Protein AF-A0A7Y0FQF3-F1 (afdb_monomer_lite)

Structure (mmCIF, N/CA/C/O backbone):
data_AF-A0A7Y0FQF3-F1
#
_entry.id   AF-A0A7Y0FQF3-F1
#
loop_
_atom_site.group_PDB
_atom_site.id
_atom_site.type_symbol
_atom_site.label_atom_id
_atom_site.label_alt_id
_atom_site.label_comp_id
_atom_site.label_asym_id
_atom_site.label_entity_id
_atom_site.label_seq_id
_atom_site.pdbx_PDB_ins_code
_atom_site.Cartn_x
_atom_site.Cartn_y
_atom_site.Cartn_z
_atom_site.occupancy
_atom_site.B_iso_or_equiv
_atom_site.auth_seq_id
_atom_site.auth_comp_id
_atom_site.auth_asym_id
_atom_site.auth_atom_id
_atom_site.pdbx_PDB_model_num
ATOM 1 N N . MET A 1 1 ? 22.501 1.530 -15.617 1.00 76.31 1 MET A N 1
ATOM 2 C CA . MET A 1 1 ? 21.116 1.023 -15.708 1.00 76.31 1 MET A CA 1
ATOM 3 C C . MET A 1 1 ? 20.469 1.553 -16.980 1.00 76.31 1 MET A C 1
ATOM 5 O O . MET A 1 1 ? 20.780 2.688 -17.332 1.00 76.31 1 MET A O 1
ATOM 9 N N . PRO A 1 2 ? 19.630 0.771 -17.683 1.00 86.88 2 PRO A N 1
ATOM 10 C CA . PRO A 1 2 ? 18.912 1.229 -18.879 1.00 86.88 2 PRO A CA 1
ATOM 11 C C . PRO A 1 2 ? 18.012 2.446 -18.596 1.00 86.88 2 PRO A C 1
ATOM 13 O O . PRO A 1 2 ? 17.433 2.537 -17.512 1.00 86.88 2 PRO A O 1
ATOM 16 N N . SER A 1 3 ? 17.862 3.361 -19.561 1.00 90.25 3 SER A N 1
ATOM 17 C CA . SER A 1 3 ? 17.031 4.572 -19.408 1.00 90.25 3 SER A CA 1
ATOM 18 C C . SER A 1 3 ? 15.567 4.243 -19.112 1.00 90.25 3 SER A C 1
ATOM 20 O O . SER A 1 3 ? 14.990 4.803 -18.187 1.00 90.25 3 SER A O 1
ATOM 22 N N . GLU A 1 4 ? 14.996 3.261 -19.811 1.00 90.94 4 GLU A N 1
ATOM 23 C CA . GLU A 1 4 ? 13.609 2.820 -19.605 1.00 90.94 4 GLU A CA 1
ATOM 24 C C . GLU A 1 4 ? 13.354 2.295 -18.182 1.00 90.94 4 GLU A C 1
ATOM 26 O O . GLU A 1 4 ? 12.272 2.477 -17.620 1.00 90.94 4 GLU A O 1
ATOM 31 N N . TRP A 1 5 ? 14.355 1.652 -17.573 1.00 94.00 5 TRP A N 1
ATOM 32 C CA . TRP A 1 5 ? 14.273 1.207 -16.182 1.00 94.00 5 TRP A CA 1
ATOM 33 C C . TRP A 1 5 ? 14.303 2.402 -15.219 1.00 94.00 5 TRP A C 1
ATOM 35 O O . TRP A 1 5 ? 13.483 2.468 -14.307 1.00 94.00 5 TRP A O 1
ATOM 45 N N . MET A 1 6 ? 15.188 3.379 -15.456 1.00 94.50 6 MET A N 1
ATOM 46 C CA . MET A 1 6 ? 15.268 4.604 -14.644 1.00 94.50 6 MET A CA 1
ATOM 47 C C . MET A 1 6 ? 13.961 5.404 -14.696 1.00 94.50 6 MET A C 1
ATOM 49 O O . MET A 1 6 ? 13.485 5.877 -13.666 1.00 94.50 6 MET A O 1
ATOM 53 N N . GLU A 1 7 ? 13.359 5.529 -15.880 1.00 95.19 7 GLU A N 1
ATOM 54 C CA . GLU A 1 7 ? 12.062 6.184 -16.064 1.00 95.19 7 GLU A CA 1
ATOM 55 C C . GLU A 1 7 ? 10.946 5.457 -15.309 1.00 95.19 7 GLU A C 1
ATOM 57 O O . GLU A 1 7 ? 10.123 6.093 -14.644 1.00 95.19 7 GLU A O 1
ATOM 62 N N . ARG A 1 8 ? 10.929 4.117 -15.361 1.00 95.38 8 ARG A N 1
ATOM 63 C CA . ARG A 1 8 ? 9.965 3.306 -14.608 1.00 95.38 8 ARG A CA 1
ATOM 64 C C . ARG A 1 8 ? 10.127 3.492 -13.101 1.00 95.38 8 ARG A C 1
ATOM 66 O O . ARG A 1 8 ? 9.125 3.736 -12.427 1.00 95.38 8 ARG A O 1
ATOM 73 N N . LEU A 1 9 ? 11.358 3.443 -12.596 1.00 96.38 9 LEU A N 1
ATOM 74 C CA . LEU A 1 9 ? 11.651 3.672 -11.185 1.00 96.38 9 LEU A CA 1
ATOM 75 C C . LEU A 1 9 ? 11.190 5.068 -10.748 1.00 96.38 9 LEU A C 1
ATOM 77 O O . LEU A 1 9 ? 10.476 5.198 -9.755 1.00 96.38 9 LEU A O 1
ATOM 81 N N . ALA A 1 10 ? 11.537 6.110 -11.510 1.00 97.56 10 ALA A N 1
ATOM 82 C CA . ALA A 1 10 ? 11.121 7.481 -11.224 1.00 97.56 10 ALA A CA 1
ATOM 83 C C . ALA A 1 10 ? 9.590 7.616 -11.195 1.00 97.56 10 ALA A C 1
ATOM 85 O O . ALA A 1 10 ? 9.031 8.236 -10.290 1.00 97.56 10 ALA A O 1
ATOM 86 N N . LYS A 1 11 ? 8.893 6.972 -12.138 1.00 97.38 11 LYS A N 1
ATOM 87 C CA . LYS A 1 11 ? 7.427 6.936 -12.183 1.00 97.38 11 LYS A CA 1
ATOM 88 C C . LYS A 1 11 ? 6.825 6.220 -10.973 1.00 97.38 11 LYS A C 1
ATOM 90 O O . LYS A 1 11 ? 5.824 6.688 -10.433 1.00 97.38 11 LYS A O 1
ATOM 95 N N . ASN A 1 12 ? 7.401 5.101 -10.539 1.00 97.25 12 ASN A N 1
ATOM 96 C CA . ASN A 1 12 ? 6.905 4.360 -9.378 1.00 97.25 12 ASN A CA 1
ATOM 97 C C . ASN A 1 12 ? 7.196 5.091 -8.062 1.00 97.25 12 ASN A C 1
ATOM 99 O O . ASN A 1 12 ? 6.333 5.101 -7.189 1.00 97.25 12 ASN A O 1
ATOM 103 N N . LEU A 1 13 ? 8.333 5.784 -7.949 1.00 98.06 13 LEU A N 1
ATOM 104 C CA . LEU A 1 13 ? 8.624 6.684 -6.828 1.00 98.06 13 LEU A CA 1
ATOM 105 C C . LEU A 1 13 ? 7.646 7.859 -6.776 1.00 98.06 13 LEU A C 1
ATOM 107 O O . LEU A 1 13 ? 7.111 8.163 -5.714 1.00 98.06 13 LEU A O 1
ATOM 111 N N . PHE A 1 14 ? 7.359 8.486 -7.919 1.00 98.38 14 PHE A N 1
ATOM 112 C CA . PHE A 1 14 ? 6.347 9.538 -7.999 1.00 98.38 14 PHE A CA 1
ATOM 113 C C . PHE A 1 14 ? 4.981 9.030 -7.521 1.00 98.38 14 PHE A C 1
ATOM 115 O O . PHE A 1 14 ? 4.344 9.664 -6.689 1.00 98.38 14 PHE A O 1
ATOM 122 N N . ARG A 1 15 ? 4.553 7.848 -7.981 1.00 97.50 15 ARG A N 1
ATOM 123 C CA . ARG A 1 15 ? 3.286 7.226 -7.561 1.00 97.50 15 ARG A CA 1
ATOM 124 C C . ARG A 1 15 ? 3.251 6.890 -6.072 1.00 97.50 15 ARG A C 1
ATOM 126 O O . ARG A 1 15 ? 2.247 7.172 -5.430 1.00 97.50 15 ARG A O 1
ATOM 133 N N . TYR A 1 16 ?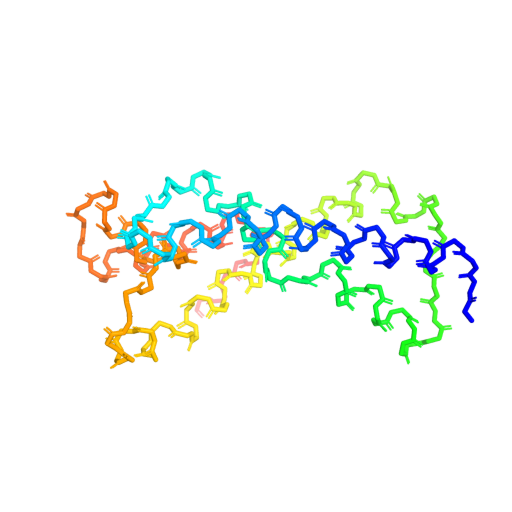 4.330 6.328 -5.530 1.00 97.62 16 TYR A N 1
ATOM 134 C CA . TYR A 1 16 ? 4.482 6.073 -4.096 1.00 97.62 16 TYR A CA 1
ATOM 135 C C . TYR A 1 16 ? 4.288 7.357 -3.281 1.00 97.62 16 TYR A C 1
ATOM 137 O O . TYR A 1 16 ? 3.499 7.382 -2.339 1.00 97.62 16 TYR A O 1
ATOM 145 N N . THR A 1 17 ? 4.952 8.441 -3.679 1.00 97.56 17 THR A N 1
ATOM 146 C CA . THR A 1 17 ? 4.866 9.719 -2.971 1.00 97.56 17 THR A CA 1
ATOM 147 C C . THR A 1 17 ? 3.486 10.353 -3.125 1.00 97.56 17 THR A C 1
ATOM 149 O O . THR A 1 17 ? 2.865 10.710 -2.130 1.00 97.56 17 THR A O 1
ATOM 152 N N . THR A 1 18 ? 2.987 10.483 -4.355 1.00 96.81 18 THR A N 1
ATOM 153 C CA . THR A 1 18 ? 1.757 11.227 -4.650 1.00 96.81 18 THR A CA 1
ATOM 154 C C . THR A 1 18 ? 0.498 10.458 -4.284 1.00 96.81 18 THR A C 1
ATOM 156 O O . THR A 1 18 ? -0.369 11.017 -3.632 1.00 96.81 18 THR A O 1
ATOM 159 N N . TYR A 1 19 ? 0.376 9.194 -4.689 1.00 94.94 19 TYR A N 1
ATOM 160 C CA . TYR A 1 19 ? -0.837 8.403 -4.445 1.00 94.94 19 TYR A CA 1
ATOM 161 C C . TYR A 1 19 ? -0.773 7.587 -3.159 1.00 94.94 19 TYR A C 1
ATOM 163 O O . TYR A 1 19 ? -1.804 7.108 -2.698 1.00 94.94 19 TYR A O 1
ATOM 171 N N . GLY A 1 20 ? 0.425 7.402 -2.606 1.00 95.44 20 GLY A N 1
ATOM 172 C CA . GLY A 1 20 ? 0.614 6.790 -1.303 1.00 95.44 20 GLY A CA 1
ATOM 173 C C . GLY A 1 20 ? 0.738 7.847 -0.212 1.00 95.44 20 GLY A C 1
ATOM 174 O O . GLY A 1 20 ? -0.234 8.186 0.447 1.00 95.44 20 GLY A O 1
ATOM 175 N N . ILE A 1 21 ? 1.946 8.375 -0.021 1.00 95.12 21 ILE A N 1
ATOM 176 C CA . ILE A 1 21 ? 2.291 9.184 1.159 1.00 95.12 21 ILE A CA 1
ATOM 177 C C . ILE A 1 21 ? 1.444 10.455 1.287 1.00 95.12 21 ILE A C 1
ATOM 179 O O . ILE A 1 21 ? 0.946 10.751 2.372 1.00 95.12 21 ILE A O 1
ATOM 183 N N . MET A 1 22 ? 1.259 11.208 0.200 1.00 96.44 22 MET A N 1
ATOM 184 C CA . MET A 1 22 ? 0.480 12.451 0.236 1.00 96.44 22 MET A CA 1
ATOM 185 C C . MET A 1 22 ? -1.008 12.203 0.506 1.00 96.44 22 MET A C 1
ATOM 187 O O . MET A 1 22 ? -1.625 12.985 1.224 1.00 96.44 22 MET A O 1
ATOM 191 N N . GLU A 1 23 ? -1.571 11.118 -0.027 1.00 94.56 23 GLU A N 1
ATOM 192 C CA . GLU A 1 23 ? -2.968 10.730 0.215 1.00 94.56 23 GLU A CA 1
ATOM 193 C C . GLU A 1 23 ? -3.172 10.129 1.615 1.00 94.56 23 GLU A C 1
ATOM 195 O O . GLU A 1 23 ? -4.248 10.268 2.192 1.00 94.56 23 GLU A O 1
ATOM 200 N N . GLU A 1 24 ? -2.151 9.483 2.185 1.00 94.62 24 GLU A N 1
ATOM 201 C CA . GLU A 1 24 ? -2.179 8.901 3.533 1.00 94.62 24 GLU A CA 1
ATOM 202 C C . GLU A 1 24 ? -2.074 9.968 4.628 1.00 94.62 24 GLU A C 1
ATOM 204 O O . GLU A 1 24 ? -2.752 9.889 5.656 1.00 94.62 24 GLU A O 1
ATOM 209 N N . ALA A 1 25 ? -1.247 10.990 4.395 1.00 94.50 25 ALA A N 1
ATOM 210 C CA . ALA A 1 25 ? -0.967 12.064 5.340 1.00 94.50 25 ALA A CA 1
ATOM 211 C C . ALA A 1 25 ? -2.216 12.695 5.994 1.00 94.50 25 ALA A C 1
ATOM 213 O O . ALA A 1 25 ? -2.230 12.781 7.225 1.00 94.50 25 ALA A O 1
ATOM 214 N N . PRO A 1 26 ? -3.272 13.112 5.261 1.00 94.44 26 PRO A N 1
ATOM 215 C CA . PRO A 1 26 ? -4.447 13.720 5.885 1.00 94.44 26 PRO A CA 1
ATOM 216 C C . PRO A 1 26 ? -5.185 12.766 6.829 1.00 94.44 26 PRO A C 1
ATOM 218 O O . PRO A 1 26 ? -5.637 13.208 7.880 1.00 94.44 26 PRO A O 1
ATOM 221 N N . TYR A 1 27 ? -5.265 11.463 6.525 1.00 94.94 27 TYR A N 1
ATOM 222 C CA . TYR A 1 27 ? -5.904 10.493 7.424 1.00 94.94 27 TYR A CA 1
ATOM 223 C C . TYR A 1 27 ? -5.180 10.429 8.767 1.00 94.94 27 TYR A C 1
ATOM 225 O O . TYR A 1 27 ? -5.818 10.528 9.815 1.00 94.94 27 TYR A O 1
ATOM 233 N N . ARG A 1 28 ? -3.846 10.325 8.733 1.00 92.31 28 ARG A N 1
ATOM 234 C CA . ARG A 1 28 ? -3.020 10.266 9.945 1.00 92.31 28 ARG A CA 1
ATOM 235 C C . ARG A 1 28 ? -3.054 11.572 10.737 1.00 92.31 28 ARG A C 1
ATOM 237 O O . ARG A 1 28 ? -3.161 11.532 11.957 1.00 92.31 28 ARG A O 1
ATOM 244 N N . LEU A 1 29 ? -3.010 12.721 10.059 1.00 92.62 29 LEU A N 1
ATOM 245 C CA . LEU A 1 29 ? -3.093 14.036 10.706 1.00 92.62 29 LEU A CA 1
ATOM 246 C C . LEU A 1 29 ? -4.445 14.265 11.394 1.00 92.62 29 LEU A C 1
ATOM 248 O O . LEU A 1 29 ? -4.493 14.846 12.474 1.00 92.62 29 LEU A O 1
ATOM 252 N N . GLU A 1 30 ? -5.536 13.818 10.773 1.00 94.12 30 GLU A N 1
ATOM 253 C CA . GLU A 1 30 ? -6.898 13.979 11.292 1.00 94.12 30 GLU A CA 1
ATOM 254 C C . GLU A 1 30 ? -7.300 12.875 12.283 1.00 94.12 30 GLU A C 1
ATOM 256 O O . GLU A 1 30 ? -8.358 12.976 12.904 1.00 94.12 30 GLU A O 1
ATOM 261 N N . GLY A 1 31 ? -6.510 11.802 12.409 1.00 92.62 31 GLY A N 1
ATOM 262 C CA . GLY A 1 31 ? -6.905 10.604 13.154 1.00 92.62 31 GLY A CA 1
ATOM 263 C C . GLY A 1 31 ? -8.167 9.949 12.581 1.00 92.62 31 GLY A C 1
ATOM 264 O O . GLY A 1 31 ? -8.976 9.384 13.316 1.00 92.62 31 GLY A O 1
ATOM 265 N N . ARG A 1 32 ? -8.374 10.056 11.264 1.00 94.62 32 ARG A N 1
ATOM 266 C CA . ARG A 1 32 ? -9.582 9.584 10.581 1.00 94.62 32 ARG A CA 1
ATOM 267 C C . ARG A 1 32 ? -9.299 8.294 9.829 1.00 94.62 32 ARG A C 1
ATOM 269 O O . ARG A 1 32 ? -8.376 8.234 9.027 1.00 94.62 32 ARG A O 1
ATOM 276 N N . TYR A 1 33 ? -10.159 7.295 9.999 1.00 95.44 33 TYR A N 1
ATOM 277 C CA . TYR A 1 33 ? -10.073 6.065 9.215 1.00 95.44 33 TYR A CA 1
ATOM 278 C C . TYR A 1 33 ? -10.553 6.270 7.763 1.00 95.44 33 TYR A C 1
ATOM 280 O O . TYR A 1 33 ? -11.620 6.862 7.544 1.00 95.44 33 TYR A O 1
ATOM 288 N N . PRO A 1 34 ? -9.821 5.761 6.755 1.00 96.38 34 PRO A N 1
ATOM 289 C CA . PRO A 1 34 ? -10.348 5.573 5.410 1.00 96.38 34 PRO A CA 1
ATOM 290 C C . PRO A 1 34 ? -11.395 4.449 5.389 1.00 96.38 34 PRO A C 1
ATOM 292 O O . PRO A 1 34 ? -11.456 3.612 6.287 1.00 96.38 34 PRO A O 1
ATOM 295 N N . SER A 1 35 ? -12.203 4.386 4.326 1.00 95.56 35 SER A N 1
ATOM 296 C CA . SER A 1 35 ? -12.958 3.160 4.043 1.00 95.56 35 SER A CA 1
ATOM 297 C C . SER A 1 35 ? -12.010 2.045 3.604 1.00 95.56 35 SER A C 1
ATOM 299 O O . SER A 1 35 ? -10.962 2.325 3.019 1.00 95.56 35 SER A O 1
ATOM 301 N N . LEU A 1 36 ? -12.402 0.783 3.794 1.00 93.62 36 LEU A N 1
ATOM 302 C CA . LEU A 1 36 ? -11.592 -0.366 3.372 1.00 93.62 36 LEU A CA 1
ATOM 303 C C . LEU A 1 36 ? -11.181 -0.284 1.891 1.00 93.62 36 LEU A C 1
ATOM 305 O O . LEU A 1 36 ? -10.022 -0.508 1.554 1.00 93.62 36 LEU A O 1
ATOM 309 N N . LEU A 1 37 ? -12.107 0.101 1.006 1.00 91.75 37 LEU A N 1
ATOM 310 C CA . LEU A 1 37 ? -11.815 0.258 -0.422 1.00 91.75 37 LEU A CA 1
ATOM 311 C C . LEU A 1 37 ? -10.744 1.330 -0.669 1.00 91.75 37 LEU A C 1
ATOM 313 O O . LEU A 1 37 ? -9.849 1.139 -1.488 1.00 91.75 37 LEU A O 1
ATOM 317 N N . ARG A 1 38 ? -10.823 2.469 0.031 1.00 94.94 38 ARG A N 1
ATOM 318 C CA . ARG A 1 38 ? -9.823 3.539 -0.090 1.00 94.94 38 ARG A CA 1
ATOM 319 C C . ARG A 1 38 ? -8.478 3.111 0.474 1.00 94.94 38 ARG A C 1
ATOM 321 O O . ARG A 1 38 ? -7.465 3.384 -0.163 1.00 94.94 38 ARG A O 1
ATOM 328 N N . LEU A 1 39 ? -8.478 2.398 1.599 1.00 95.62 39 LEU A N 1
ATOM 329 C CA . LEU A 1 39 ? -7.267 1.833 2.175 1.00 95.62 39 LEU A CA 1
ATOM 330 C C . LEU A 1 39 ? -6.567 0.897 1.187 1.00 95.62 39 LEU A C 1
ATOM 332 O O . LEU A 1 39 ? -5.365 1.017 1.002 1.00 95.62 39 LEU A O 1
ATOM 336 N N . GLN A 1 40 ? -7.303 0.013 0.511 1.00 91.88 40 GLN A N 1
ATOM 337 C CA . GLN A 1 40 ? -6.719 -0.918 -0.458 1.00 91.88 40 GLN A CA 1
ATOM 338 C C . GLN A 1 40 ? -5.995 -0.196 -1.603 1.00 91.88 40 GLN A C 1
ATOM 340 O O . GLN A 1 40 ? -4.899 -0.603 -1.981 1.00 91.88 40 GLN A O 1
ATOM 345 N N . PHE A 1 41 ? -6.568 0.894 -2.127 1.00 92.00 41 PHE A N 1
ATOM 346 C CA . PHE A 1 41 ? -5.898 1.718 -3.141 1.00 92.00 41 PHE A CA 1
ATOM 347 C C . PHE A 1 41 ? -4.667 2.435 -2.591 1.00 92.00 41 PHE A C 1
ATOM 349 O O . PHE A 1 41 ? -3.639 2.490 -3.260 1.00 92.00 41 PHE A O 1
ATOM 356 N N . LEU A 1 42 ? -4.768 2.974 -1.377 1.00 95.00 42 LEU A N 1
ATOM 357 C CA . LEU A 1 42 ? -3.676 3.678 -0.719 1.00 95.00 42 LEU A CA 1
ATOM 358 C C . LEU A 1 42 ? -2.491 2.738 -0.468 1.00 95.00 42 LEU A C 1
ATOM 360 O O . LEU A 1 42 ? -1.364 3.010 -0.884 1.00 95.00 42 LEU A O 1
ATOM 364 N N . ARG A 1 43 ? -2.771 1.595 0.163 1.00 94.56 43 ARG A N 1
ATOM 365 C CA . ARG A 1 43 ? -1.784 0.592 0.560 1.00 94.56 43 ARG A CA 1
ATOM 366 C C . ARG A 1 43 ? -1.104 -0.080 -0.621 1.00 94.56 43 ARG A C 1
ATOM 368 O O . ARG A 1 43 ? 0.047 -0.481 -0.488 1.00 94.56 43 ARG A O 1
ATOM 375 N N . GLU A 1 44 ? -1.749 -0.135 -1.787 1.00 93.88 44 GLU A N 1
ATOM 376 C CA . GLU A 1 44 ? -1.099 -0.576 -3.025 1.00 93.88 44 GLU A CA 1
ATOM 377 C C . GLU A 1 44 ? 0.150 0.264 -3.352 1.00 93.88 44 GLU A C 1
ATOM 379 O O . GLU A 1 44 ? 1.145 -0.269 -3.850 1.00 93.88 44 GLU A O 1
ATOM 384 N N . TYR A 1 45 ? 0.119 1.561 -3.030 1.00 96.56 45 TYR A N 1
ATOM 385 C CA . TYR A 1 45 ? 1.249 2.464 -3.214 1.00 96.56 45 TYR A CA 1
ATOM 386 C C . TYR A 1 45 ? 2.109 2.582 -1.958 1.00 96.56 45 TYR A C 1
ATOM 388 O O . TYR A 1 45 ? 3.323 2.450 -2.082 1.00 96.56 45 TYR A O 1
ATOM 396 N N . THR A 1 46 ? 1.536 2.785 -0.765 1.00 96.31 46 THR A N 1
ATOM 397 C CA . THR A 1 46 ? 2.319 3.080 0.458 1.00 96.31 46 THR A CA 1
ATOM 398 C C . THR A 1 46 ? 3.182 1.918 0.940 1.00 96.31 46 THR A C 1
ATOM 400 O O . THR A 1 46 ? 4.193 2.156 1.595 1.00 96.31 46 THR A O 1
ATOM 403 N N . ILE A 1 47 ? 2.875 0.675 0.550 1.00 96.62 47 ILE A N 1
ATOM 404 C CA . ILE A 1 47 ? 3.751 -0.479 0.814 1.00 96.62 47 ILE A CA 1
ATOM 405 C C . ILE A 1 47 ? 5.039 -0.473 -0.035 1.00 96.62 47 ILE A C 1
ATOM 407 O O . ILE A 1 47 ? 5.924 -1.299 0.166 1.00 96.62 47 ILE A O 1
ATOM 411 N N . ALA A 1 48 ? 5.150 0.438 -1.010 1.00 97.06 48 ALA A N 1
ATOM 412 C CA . ALA A 1 48 ? 6.324 0.664 -1.859 1.00 97.06 48 ALA A CA 1
ATOM 413 C C . ALA A 1 48 ? 6.793 -0.540 -2.705 1.00 97.06 48 ALA A C 1
ATOM 415 O O . ALA A 1 48 ? 7.865 -0.495 -3.313 1.00 97.06 48 ALA A O 1
ATOM 416 N N . MET A 1 49 ? 5.989 -1.600 -2.826 1.00 97.00 49 MET A N 1
ATOM 417 C CA . MET A 1 49 ? 6.403 -2.836 -3.503 1.00 97.00 49 MET A CA 1
ATOM 418 C C . MET A 1 49 ? 6.649 -2.668 -5.008 1.00 97.00 49 MET A C 1
ATOM 420 O O . MET A 1 49 ? 7.481 -3.379 -5.570 1.00 97.00 49 MET A O 1
ATOM 424 N N . TYR A 1 50 ? 6.006 -1.701 -5.671 1.00 96.31 50 TYR A N 1
ATOM 425 C CA . TYR A 1 50 ? 6.329 -1.383 -7.066 1.00 96.31 50 TYR A CA 1
ATOM 426 C C . TYR A 1 50 ? 7.763 -0.866 -7.230 1.00 96.31 50 TYR A C 1
ATOM 428 O O . TYR A 1 50 ? 8.454 -1.310 -8.146 1.00 96.31 50 TYR A O 1
ATOM 436 N N . VAL A 1 51 ? 8.199 0.023 -6.330 1.00 97.06 51 VAL A N 1
ATOM 437 C CA . VAL A 1 51 ? 9.561 0.579 -6.293 1.00 97.06 51 VAL A CA 1
ATOM 438 C C . VAL A 1 51 ? 10.557 -0.507 -5.898 1.00 97.06 51 VAL A C 1
ATOM 440 O O . VAL A 1 51 ? 11.589 -0.664 -6.544 1.00 97.06 51 VAL A O 1
ATOM 443 N N . TYR A 1 52 ? 10.226 -1.298 -4.873 1.00 96.31 52 TYR A N 1
ATOM 444 C CA . TYR A 1 52 ? 11.066 -2.408 -4.430 1.00 96.31 52 TYR A CA 1
ATOM 445 C C . TYR A 1 52 ? 11.300 -3.437 -5.547 1.00 96.31 52 TYR A C 1
ATOM 447 O O . TYR A 1 52 ? 12.431 -3.871 -5.755 1.00 96.31 52 TYR A O 1
ATOM 455 N N . GLY A 1 53 ? 10.263 -3.760 -6.327 1.00 94.56 53 GLY A N 1
ATOM 456 C CA . GLY A 1 53 ? 10.376 -4.629 -7.498 1.00 94.56 53 GLY A CA 1
ATOM 457 C C . GLY A 1 53 ? 11.362 -4.106 -8.546 1.00 94.56 53 GLY A C 1
ATOM 458 O O . GLY A 1 53 ? 12.193 -4.873 -9.025 1.00 94.56 53 GLY A O 1
ATOM 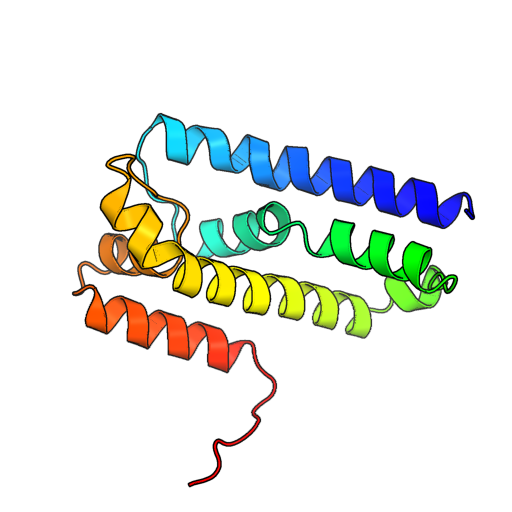459 N N . ASP A 1 54 ? 11.339 -2.803 -8.850 1.00 94.75 54 ASP A N 1
ATOM 460 C CA . ASP A 1 54 ? 12.315 -2.211 -9.775 1.00 94.75 54 ASP A CA 1
ATOM 461 C C . ASP A 1 54 ? 13.747 -2.321 -9.216 1.00 94.75 54 ASP A C 1
ATOM 463 O O . ASP A 1 54 ? 14.675 -2.651 -9.953 1.00 94.75 54 ASP A O 1
ATOM 467 N N . ILE A 1 55 ? 13.941 -2.108 -7.908 1.00 95.06 55 ILE A N 1
ATOM 468 C CA . ILE A 1 55 ? 15.254 -2.220 -7.247 1.00 95.06 55 ILE A CA 1
ATOM 469 C C . ILE A 1 55 ? 15.775 -3.670 -7.249 1.00 95.06 55 ILE A C 1
ATOM 471 O O . ILE A 1 55 ? 16.978 -3.880 -7.420 1.00 95.06 55 ILE A O 1
ATOM 475 N N . ILE A 1 56 ? 14.904 -4.677 -7.120 1.00 94.44 56 ILE A N 1
ATOM 476 C CA . ILE A 1 56 ? 15.295 -6.095 -7.235 1.00 94.44 56 ILE A CA 1
ATOM 477 C C . ILE A 1 56 ? 15.897 -6.390 -8.612 1.00 94.44 56 ILE A C 1
ATOM 479 O O . ILE A 1 56 ? 16.910 -7.084 -8.704 1.00 94.44 56 ILE A O 1
ATOM 483 N N . GLU A 1 57 ? 15.316 -5.856 -9.685 1.00 93.88 57 GLU A N 1
ATOM 484 C CA . GLU A 1 57 ? 15.859 -6.027 -11.039 1.00 93.88 57 GLU A CA 1
ATOM 485 C C . GLU A 1 57 ? 17.293 -5.483 -11.144 1.00 93.88 57 GLU A C 1
ATOM 487 O O . GLU A 1 57 ? 18.174 -6.130 -11.712 1.00 93.88 57 GLU A O 1
ATOM 492 N N . ALA A 1 58 ? 17.556 -4.327 -10.524 1.00 91.81 58 ALA A N 1
ATOM 493 C CA . ALA A 1 58 ? 18.903 -3.774 -10.403 1.00 91.81 58 ALA A CA 1
ATOM 494 C C . ALA A 1 58 ? 19.846 -4.684 -9.602 1.00 91.81 58 ALA A C 1
ATOM 496 O O . ALA A 1 58 ? 20.967 -4.932 -10.046 1.00 91.81 58 ALA A O 1
ATOM 497 N N . GLY A 1 59 ? 19.397 -5.207 -8.458 1.00 93.06 59 GLY A N 1
ATOM 498 C CA . GLY A 1 59 ? 20.196 -6.094 -7.606 1.00 93.06 59 GLY A CA 1
ATOM 499 C C . GLY A 1 59 ? 20.502 -7.457 -8.237 1.00 93.06 59 GLY A C 1
ATOM 500 O O . GLY A 1 59 ? 21.550 -8.039 -7.974 1.00 93.06 59 GLY A O 1
ATOM 501 N N . THR A 1 60 ? 19.616 -7.948 -9.102 1.00 94.25 60 THR A N 1
ATOM 502 C CA . THR A 1 60 ? 19.784 -9.210 -9.846 1.00 94.25 60 THR A CA 1
ATOM 503 C C . THR A 1 60 ? 20.490 -9.027 -11.189 1.00 94.25 60 THR A C 1
ATOM 505 O O . THR A 1 60 ? 20.757 -10.009 -11.879 1.00 94.25 60 THR A O 1
ATOM 508 N N . ASN A 1 61 ? 20.816 -7.781 -11.559 1.00 91.38 61 ASN A N 1
ATOM 509 C CA . ASN A 1 61 ? 21.360 -7.406 -12.864 1.00 91.38 61 ASN A CA 1
ATOM 510 C C . ASN A 1 61 ? 20.507 -7.929 -14.038 1.00 91.38 61 ASN A C 1
ATOM 512 O O . ASN A 1 61 ? 21.026 -8.294 -15.095 1.00 91.38 61 ASN A O 1
ATOM 516 N N . PHE A 1 62 ? 19.188 -7.984 -13.835 1.00 91.56 62 PHE A N 1
ATOM 517 C CA . PHE A 1 62 ? 18.223 -8.477 -14.806 1.00 91.56 62 PHE A CA 1
ATOM 518 C C . PHE A 1 62 ? 16.999 -7.560 -14.834 1.00 91.56 62 PHE A C 1
ATOM 520 O O . PHE A 1 62 ? 16.098 -7.669 -14.005 1.00 91.56 62 PHE A O 1
ATOM 527 N N . MET A 1 63 ? 16.968 -6.645 -15.806 1.00 93.06 63 MET A N 1
ATOM 528 C CA . MET A 1 63 ? 15.842 -5.731 -16.004 1.00 93.06 63 MET A CA 1
ATOM 529 C C . MET A 1 63 ? 14.806 -6.336 -16.937 1.00 93.06 63 MET A C 1
ATOM 531 O O . MET A 1 63 ? 15.126 -6.742 -18.058 1.00 93.06 63 MET A O 1
ATOM 535 N N . LEU A 1 64 ? 13.547 -6.341 -16.502 1.00 91.44 64 LEU A N 1
ATOM 536 C CA . LEU A 1 64 ? 12.462 -6.834 -17.339 1.00 91.44 64 LEU A CA 1
ATOM 537 C C . LEU A 1 64 ? 12.210 -5.873 -18.513 1.00 91.44 64 LEU A C 1
ATOM 539 O O . LEU A 1 64 ? 12.088 -4.658 -18.297 1.00 91.44 64 LEU A O 1
ATOM 543 N N . PRO A 1 65 ? 12.077 -6.393 -19.750 1.00 91.69 65 PRO A N 1
ATOM 544 C CA . PRO A 1 65 ? 11.664 -5.590 -20.892 1.00 91.69 65 PRO A CA 1
ATOM 545 C C . PRO A 1 65 ? 10.285 -4.970 -20.667 1.00 91.69 65 PRO A C 1
ATOM 547 O O . PRO A 1 65 ? 9.398 -5.602 -20.083 1.00 91.69 65 PRO A O 1
ATOM 550 N N . LYS A 1 66 ? 10.069 -3.770 -21.216 1.00 91.12 66 LYS A N 1
ATOM 551 C CA . LYS A 1 66 ? 8.800 -3.035 -21.105 1.00 91.12 66 LYS A CA 1
ATOM 552 C C . LYS A 1 66 ? 7.578 -3.891 -21.467 1.00 91.12 66 LYS A C 1
ATOM 554 O O . LYS A 1 66 ? 6.614 -3.935 -20.712 1.00 91.12 66 LYS A O 1
ATOM 559 N N . ILE A 1 67 ? 7.662 -4.638 -22.569 1.00 94.19 67 ILE A N 1
ATOM 560 C CA . ILE A 1 67 ? 6.580 -5.514 -23.048 1.00 94.19 67 ILE A CA 1
ATOM 561 C C . ILE A 1 67 ? 6.180 -6.597 -22.033 1.00 94.19 67 ILE A C 1
ATOM 563 O O . ILE A 1 67 ? 5.018 -6.988 -21.984 1.00 94.19 67 ILE A O 1
ATOM 567 N N . ILE A 1 68 ? 7.121 -7.068 -21.207 1.00 94.50 68 ILE A N 1
ATOM 568 C CA . ILE A 1 68 ? 6.850 -8.076 -20.178 1.00 94.50 68 ILE A CA 1
ATOM 569 C C . ILE A 1 68 ? 6.242 -7.417 -18.944 1.00 94.50 68 ILE A C 1
ATOM 571 O O . ILE A 1 68 ? 5.220 -7.878 -18.446 1.00 94.50 68 ILE A O 1
ATOM 575 N N . ILE A 1 69 ? 6.832 -6.325 -18.455 1.00 93.12 69 ILE A N 1
ATOM 576 C CA . ILE A 1 69 ? 6.368 -5.690 -17.213 1.00 93.12 69 ILE A CA 1
ATOM 577 C C . ILE A 1 69 ? 5.020 -4.970 -17.364 1.00 93.12 69 ILE A C 1
ATOM 579 O O . ILE A 1 69 ? 4.288 -4.833 -16.384 1.00 93.12 69 ILE A O 1
ATOM 583 N N . GLU A 1 70 ? 4.679 -4.546 -18.583 1.00 93.06 70 GLU A N 1
ATOM 584 C CA . GLU A 1 70 ? 3.370 -3.983 -18.943 1.00 93.06 70 GLU A CA 1
ATOM 585 C C . GLU A 1 70 ? 2.371 -5.051 -19.410 1.00 93.06 70 GLU A C 1
ATOM 587 O O . GLU A 1 70 ? 1.217 -4.736 -19.699 1.00 93.06 70 GLU A O 1
ATOM 592 N N . HIS A 1 71 ? 2.772 -6.326 -19.465 1.00 96.12 71 HIS A N 1
ATOM 593 C CA . HIS A 1 71 ? 1.841 -7.398 -19.783 1.00 96.12 71 HIS A CA 1
ATOM 594 C C . HIS A 1 71 ? 0.747 -7.474 -18.699 1.00 96.12 71 HIS A C 1
ATOM 596 O O . HIS A 1 71 ? 1.084 -7.533 -17.509 1.00 96.12 71 HIS A O 1
ATOM 602 N N . PRO A 1 72 ? -0.554 -7.545 -19.055 1.00 94.00 72 PRO A N 1
ATOM 603 C CA . PRO A 1 72 ? -1.652 -7.468 -18.086 1.00 94.00 72 PRO A CA 1
ATOM 604 C C . PRO A 1 72 ? -1.555 -8.480 -16.938 1.00 94.00 72 PRO A C 1
ATOM 606 O O . PRO A 1 72 ? -1.846 -8.152 -15.790 1.00 94.00 72 PRO A O 1
ATOM 609 N N . VAL A 1 73 ? -1.084 -9.697 -17.228 1.00 95.81 73 VAL A N 1
ATOM 610 C CA . VAL A 1 73 ? -0.864 -10.735 -16.205 1.00 95.81 73 VAL A CA 1
ATOM 611 C C . VAL A 1 73 ? 0.227 -10.325 -15.213 1.00 95.81 73 VAL A C 1
ATOM 613 O O . VAL A 1 73 ? 0.036 -10.475 -14.012 1.00 95.81 73 VAL A O 1
ATOM 616 N N . ILE A 1 74 ? 1.347 -9.769 -15.684 1.00 94.88 74 ILE A N 1
ATOM 617 C CA . ILE A 1 74 ? 2.445 -9.338 -14.806 1.00 94.88 74 ILE A CA 1
ATOM 618 C C . ILE A 1 74 ? 2.013 -8.138 -13.965 1.00 94.88 74 ILE A C 1
ATOM 620 O O . ILE A 1 74 ? 2.285 -8.102 -12.767 1.00 94.88 74 ILE A O 1
ATOM 624 N N . MET A 1 75 ? 1.279 -7.191 -14.553 1.00 93.25 75 MET A N 1
ATOM 625 C CA . MET A 1 75 ? 0.689 -6.082 -13.803 1.00 93.25 75 MET A CA 1
ATOM 626 C C . MET A 1 75 ? -0.242 -6.586 -12.695 1.00 93.25 75 MET A C 1
ATOM 628 O O . MET A 1 75 ? -0.096 -6.172 -11.549 1.00 93.25 75 MET A O 1
ATOM 632 N N . CYS A 1 76 ? -1.133 -7.531 -13.013 1.00 93.50 76 CYS A N 1
ATOM 633 C CA . CYS A 1 76 ? -2.030 -8.145 -12.037 1.00 93.50 76 CYS A CA 1
ATOM 634 C C . CYS A 1 76 ? -1.257 -8.836 -10.902 1.00 93.50 76 CYS A C 1
ATOM 636 O O . CYS A 1 76 ? -1.553 -8.598 -9.733 1.00 93.50 76 CYS A O 1
ATOM 638 N N . LEU A 1 77 ? -0.219 -9.617 -11.224 1.00 94.38 77 LEU A N 1
ATOM 639 C CA . LEU A 1 77 ? 0.629 -10.270 -10.221 1.00 94.38 77 LEU A CA 1
ATOM 640 C C . LEU A 1 77 ? 1.319 -9.262 -9.294 1.00 94.38 77 LEU A C 1
ATOM 642 O O . LEU A 1 77 ? 1.373 -9.483 -8.087 1.00 94.38 77 LEU A O 1
ATOM 646 N N . ARG A 1 78 ? 1.810 -8.137 -9.827 1.00 94.38 78 ARG A N 1
ATOM 647 C CA . ARG A 1 78 ? 2.420 -7.077 -9.008 1.00 94.38 78 ARG A CA 1
ATOM 648 C C . ARG A 1 78 ? 1.394 -6.411 -8.090 1.00 94.38 78 ARG A C 1
ATOM 650 O O . ARG A 1 78 ? 1.701 -6.185 -6.925 1.00 94.38 78 ARG A O 1
ATOM 657 N N . THR A 1 79 ? 0.178 -6.156 -8.570 1.00 93.62 79 THR A N 1
ATOM 658 C CA . THR A 1 79 ? -0.912 -5.631 -7.732 1.00 93.62 79 THR A CA 1
ATOM 659 C C . THR A 1 79 ? -1.276 -6.601 -6.605 1.00 93.62 79 THR A C 1
ATOM 661 O O . THR A 1 79 ? -1.433 -6.181 -5.459 1.00 93.62 79 THR A O 1
ATOM 664 N N . LEU A 1 80 ? -1.370 -7.904 -6.897 1.00 93.12 80 LEU A N 1
ATOM 665 C CA . LEU A 1 80 ? -1.620 -8.931 -5.880 1.00 93.12 80 LEU A CA 1
ATOM 666 C C . LEU A 1 80 ? -0.490 -8.990 -4.848 1.00 93.12 80 LEU A C 1
ATOM 668 O O . LEU A 1 80 ? -0.766 -9.031 -3.650 1.00 93.12 80 LEU A O 1
ATOM 672 N N . LEU A 1 81 ? 0.768 -8.910 -5.295 1.00 94.75 81 LEU A N 1
ATOM 673 C CA . LEU A 1 81 ? 1.927 -8.829 -4.408 1.00 94.75 81 LEU A CA 1
ATOM 674 C C . LEU A 1 81 ? 1.822 -7.630 -3.457 1.00 94.75 81 LEU A C 1
ATOM 676 O O . LEU A 1 81 ? 1.998 -7.806 -2.256 1.00 94.75 81 LEU A O 1
ATOM 680 N N . CYS A 1 82 ? 1.487 -6.433 -3.955 1.00 95.56 82 CYS A N 1
ATOM 681 C CA . CYS A 1 82 ? 1.298 -5.256 -3.101 1.00 95.56 82 CYS A CA 1
ATOM 682 C C . CYS A 1 82 ? 0.234 -5.496 -2.018 1.00 95.56 82 CYS A C 1
ATOM 684 O O . CYS A 1 82 ? 0.457 -5.160 -0.858 1.00 95.56 82 CYS A O 1
ATOM 686 N N . ARG A 1 83 ? -0.903 -6.111 -2.371 1.00 93.19 83 ARG A N 1
ATOM 687 C CA . ARG A 1 83 ? -1.991 -6.400 -1.419 1.00 93.19 83 ARG A CA 1
ATOM 688 C C . ARG A 1 83 ? -1.582 -7.405 -0.350 1.00 93.19 83 ARG A C 1
ATOM 690 O O . ARG A 1 83 ? -1.815 -7.159 0.829 1.00 93.19 83 ARG A O 1
ATOM 697 N N . ILE A 1 84 ? -0.951 -8.507 -0.756 1.00 93.88 84 ILE A N 1
ATOM 698 C CA . ILE A 1 84 ? -0.457 -9.542 0.162 1.00 93.88 84 ILE A CA 1
ATOM 699 C C . ILE A 1 84 ? 0.554 -8.931 1.135 1.00 93.88 84 ILE A C 1
ATOM 701 O O . ILE A 1 84 ? 0.379 -9.036 2.348 1.00 93.88 84 ILE A O 1
ATOM 705 N N . MET A 1 85 ? 1.564 -8.230 0.610 1.00 95.81 85 MET A N 1
ATOM 706 C CA . MET A 1 85 ? 2.614 -7.611 1.422 1.00 95.81 85 MET A CA 1
ATOM 707 C C . MET A 1 85 ? 2.065 -6.540 2.359 1.00 95.81 85 MET A C 1
ATOM 709 O O . MET A 1 85 ? 2.514 -6.434 3.496 1.00 95.81 85 MET A O 1
ATOM 713 N N . SER A 1 86 ? 1.083 -5.760 1.906 1.00 95.69 86 SER A N 1
ATOM 714 C CA . SER A 1 86 ? 0.451 -4.752 2.748 1.00 95.69 86 SER A CA 1
ATOM 715 C C . SER A 1 86 ? -0.297 -5.373 3.920 1.00 95.69 86 SER A C 1
ATOM 717 O O . SER A 1 86 ? -0.143 -4.889 5.037 1.00 95.69 86 SER A O 1
ATOM 719 N N . ILE A 1 87 ? -1.102 -6.412 3.682 1.00 94.75 87 ILE A N 1
ATOM 720 C CA . ILE A 1 87 ? -1.848 -7.058 4.762 1.00 94.75 87 ILE A CA 1
ATOM 721 C C . ILE A 1 87 ? -0.872 -7.722 5.735 1.00 94.75 87 ILE A C 1
ATOM 723 O O . ILE A 1 87 ? -1.005 -7.551 6.940 1.00 94.75 87 ILE A O 1
ATOM 727 N N . GLN A 1 88 ? 0.149 -8.422 5.235 1.00 94.88 88 GLN A N 1
ATOM 728 C CA . GLN A 1 88 ? 1.176 -9.012 6.096 1.00 94.88 88 GLN A CA 1
ATOM 729 C C . GLN A 1 88 ? 1.893 -7.956 6.940 1.00 94.88 88 GLN A C 1
ATOM 731 O O . GLN A 1 88 ? 2.094 -8.165 8.132 1.00 94.88 88 GLN A O 1
ATOM 736 N N . ASN A 1 89 ? 2.248 -6.812 6.349 1.00 95.38 89 ASN A N 1
ATOM 737 C CA . ASN A 1 89 ? 2.856 -5.710 7.086 1.00 95.38 89 ASN A CA 1
ATOM 738 C C . ASN A 1 89 ? 1.955 -5.239 8.233 1.00 95.38 89 ASN A C 1
ATOM 740 O O . ASN A 1 89 ? 2.438 -5.199 9.357 1.00 95.38 89 ASN A O 1
ATOM 744 N N . ASP A 1 90 ? 0.670 -5.006 7.967 1.00 95.19 90 ASP A N 1
ATOM 745 C CA . ASP A 1 90 ? -0.312 -4.571 8.970 1.00 95.19 90 ASP A CA 1
ATOM 746 C C . ASP A 1 90 ? -0.470 -5.567 10.122 1.00 95.19 90 ASP A C 1
ATOM 748 O O . ASP A 1 90 ? -0.672 -5.174 11.268 1.00 95.19 90 ASP A O 1
ATOM 752 N N . TRP A 1 91 ? -0.363 -6.864 9.836 1.00 94.38 91 TRP A N 1
ATOM 753 C CA . TRP A 1 91 ? -0.349 -7.900 10.866 1.00 94.38 91 TRP A CA 1
ATOM 754 C C . TRP A 1 91 ? 0.898 -7.819 11.745 1.00 94.38 91 TRP A C 1
ATOM 756 O O . TRP A 1 91 ? 0.793 -7.862 12.969 1.00 94.38 91 TRP A O 1
ATOM 766 N N . TYR A 1 92 ? 2.077 -7.697 11.134 1.00 94.00 92 TYR A N 1
ATOM 767 C CA . TYR A 1 92 ? 3.342 -7.652 11.868 1.00 94.00 92 TYR A CA 1
ATOM 768 C C . TYR A 1 92 ? 3.5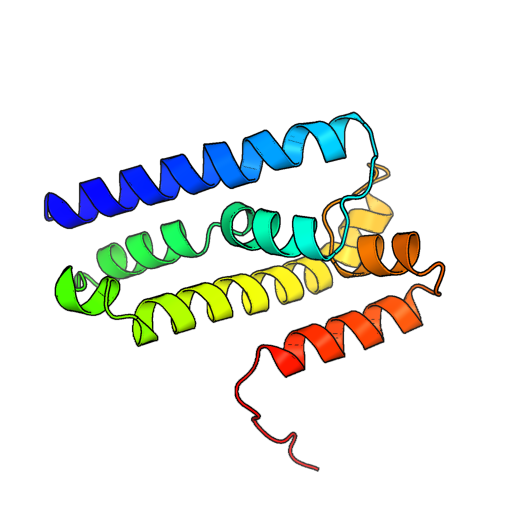37 -6.354 12.652 1.00 94.00 92 TYR A C 1
ATOM 770 O O . TYR A 1 92 ? 4.244 -6.356 13.659 1.00 94.00 92 TYR A O 1
ATOM 778 N N . THR A 1 93 ? 2.947 -5.247 12.202 1.00 93.44 93 THR A N 1
ATOM 779 C CA . THR A 1 93 ? 3.065 -3.949 12.872 1.00 93.44 93 THR A CA 1
ATOM 780 C C . THR A 1 93 ? 1.943 -3.676 13.868 1.00 93.44 93 THR A C 1
ATOM 782 O O . THR A 1 93 ? 2.113 -2.776 14.686 1.00 93.44 93 THR A O 1
ATOM 785 N N . LEU A 1 94 ? 0.865 -4.473 13.887 1.00 93.81 94 LEU A N 1
ATOM 786 C CA . LEU A 1 94 ? -0.316 -4.250 14.729 1.00 93.81 94 LEU A CA 1
ATOM 787 C C . LEU A 1 94 ? 0.018 -4.022 16.210 1.00 93.81 94 LEU A C 1
ATOM 789 O O . LEU A 1 94 ? -0.431 -3.040 16.795 1.00 93.81 94 LEU A O 1
ATOM 793 N N . GLU A 1 95 ? 0.803 -4.910 16.829 1.00 91.56 95 GLU A N 1
ATOM 794 C CA . GLU A 1 95 ? 1.133 -4.798 18.259 1.00 91.56 95 GLU A CA 1
ATOM 795 C C . GLU A 1 95 ? 1.872 -3.493 18.568 1.00 91.56 95 GLU A C 1
ATOM 797 O O . GLU A 1 95 ? 1.567 -2.811 19.547 1.00 91.56 95 GLU A O 1
ATOM 802 N N . LYS A 1 96 ? 2.817 -3.125 17.697 1.00 89.38 96 LYS A N 1
ATOM 803 C CA . LYS A 1 96 ? 3.575 -1.880 17.804 1.00 89.38 96 LYS A CA 1
ATOM 804 C C . LYS A 1 96 ? 2.657 -0.668 17.629 1.00 89.38 96 LYS A C 1
ATOM 806 O O . LYS A 1 96 ? 2.696 0.248 18.440 1.00 89.38 96 LYS A O 1
ATOM 811 N N . GLU A 1 97 ? 1.815 -0.676 16.602 1.00 90.00 97 GLU A N 1
ATOM 812 C CA . GLU A 1 97 ? 0.891 0.418 16.283 1.00 90.00 97 GLU A CA 1
ATOM 813 C C . GLU A 1 97 ? -0.145 0.645 17.391 1.00 90.00 97 GLU A C 1
ATOM 815 O O . GLU A 1 97 ? -0.481 1.785 17.698 1.00 90.00 97 GLU A O 1
ATOM 820 N N . MET A 1 98 ? -0.605 -0.421 18.050 1.00 88.69 98 MET A N 1
ATOM 821 C CA . MET A 1 98 ? -1.491 -0.315 19.212 1.00 88.69 98 MET A CA 1
ATOM 822 C C . MET A 1 98 ? -0.776 0.212 20.468 1.00 88.69 98 MET A C 1
ATOM 824 O O . MET A 1 98 ? -1.421 0.820 21.323 1.00 88.69 98 MET A O 1
ATOM 828 N N . ALA A 1 99 ? 0.532 -0.026 20.600 1.00 88.00 99 ALA A N 1
ATOM 829 C CA . ALA A 1 99 ? 1.326 0.373 21.763 1.00 88.00 99 ALA A CA 1
ATOM 830 C C . ALA A 1 99 ? 1.890 1.801 21.668 1.00 88.00 99 ALA A C 1
ATOM 832 O O . ALA A 1 99 ? 2.030 2.466 22.694 1.00 88.00 99 ALA A O 1
ATOM 833 N N . ASP A 1 100 ? 2.194 2.285 20.459 1.00 76.06 100 ASP A N 1
ATOM 834 C CA . ASP A 1 100 ? 2.906 3.551 20.221 1.00 76.06 100 ASP A CA 1
ATOM 835 C C . ASP A 1 100 ? 2.100 4.808 20.618 1.00 76.06 100 ASP A C 1
ATOM 837 O O . ASP A 1 100 ? 2.627 5.922 20.594 1.00 76.06 100 ASP A O 1
ATOM 841 N N . GLY A 1 101 ? 0.822 4.671 20.994 1.00 62.38 101 GLY A N 1
ATOM 842 C CA . GLY A 1 101 ? -0.035 5.768 21.468 1.00 62.38 101 GLY A CA 1
ATOM 843 C C . GLY A 1 101 ? -0.373 6.822 20.403 1.00 62.38 101 GLY A C 1
ATOM 844 O O . GLY A 1 101 ? -1.205 7.698 20.645 1.00 62.38 101 GLY A O 1
ATOM 845 N N . GLN A 1 102 ? 0.240 6.730 19.221 1.00 67.75 102 GLN A N 1
ATOM 846 C CA . GLN A 1 102 ? -0.191 7.416 18.015 1.00 67.75 102 GLN A CA 1
ATOM 847 C C . GLN A 1 102 ? -1.303 6.610 17.359 1.00 67.75 102 GLN A C 1
ATOM 849 O O . GLN A 1 102 ? -1.238 5.389 17.258 1.00 67.75 102 GLN A O 1
ATOM 854 N N . PHE A 1 103 ? -2.352 7.308 16.944 1.00 73.62 103 PHE A N 1
ATOM 855 C CA . PHE A 1 103 ? -3.527 6.674 16.377 1.00 73.62 103 PHE A CA 1
ATOM 856 C C . PHE A 1 103 ? -3.227 6.214 14.946 1.00 73.62 103 PHE A C 1
ATOM 858 O O . PHE A 1 103 ? -3.282 7.012 14.010 1.00 73.62 103 PHE A O 1
ATOM 865 N N . GLU A 1 104 ? -2.876 4.937 14.778 1.00 89.62 104 GLU A N 1
ATOM 866 C CA . GLU A 1 104 ? -2.765 4.338 13.451 1.00 89.62 104 GLU A CA 1
ATOM 867 C C . GLU A 1 104 ? -4.162 4.153 12.842 1.00 89.62 104 GLU A C 1
ATOM 869 O O . GLU A 1 104 ? -5.079 3.591 13.449 1.00 89.62 104 GLU A O 1
ATOM 874 N N . VAL A 1 105 ? -4.320 4.648 11.616 1.00 93.12 105 VAL A N 1
ATOM 875 C CA . VAL A 1 105 ? -5.599 4.702 10.893 1.00 93.12 105 VAL A CA 1
ATOM 876 C C . VAL A 1 105 ? -5.548 4.036 9.529 1.00 93.12 105 VAL A C 1
ATOM 878 O O . VAL A 1 105 ? -6.584 3.850 8.897 1.00 93.12 105 VAL A O 1
ATOM 881 N N . CYS A 1 106 ? -4.365 3.649 9.073 1.00 95.06 106 CYS A N 1
ATOM 882 C CA . CYS A 1 106 ? -4.104 3.061 7.770 1.00 95.06 106 CYS A CA 1
ATOM 883 C C . CYS A 1 106 ? -3.613 1.610 7.882 1.00 95.06 106 CYS A C 1
ATOM 885 O O . CYS A 1 106 ? -2.825 1.151 7.058 1.00 95.06 106 CYS A O 1
ATOM 887 N N . ASN A 1 107 ? -4.157 0.875 8.853 1.00 96.00 107 ASN A N 1
ATOM 888 C CA . ASN A 1 107 ? -4.006 -0.570 9.013 1.00 96.00 107 ASN A CA 1
ATOM 889 C C . ASN A 1 107 ? -5.341 -1.277 8.699 1.00 96.00 107 ASN A C 1
ATOM 891 O O . ASN A 1 107 ? -6.393 -0.864 9.197 1.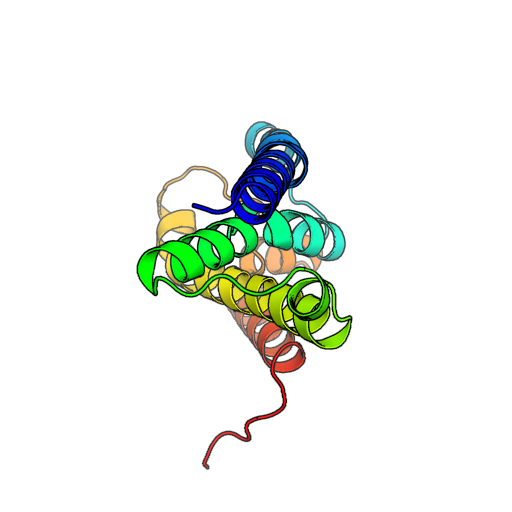00 96.00 107 ASN A O 1
ATOM 895 N N . HIS A 1 108 ? -5.322 -2.345 7.892 1.00 96.75 108 HIS A N 1
ATOM 896 C CA . HIS A 1 108 ? -6.517 -3.096 7.476 1.00 96.75 108 HIS A CA 1
ATOM 897 C C . HIS A 1 108 ? -7.344 -3.601 8.661 1.00 96.75 108 HIS A C 1
ATOM 899 O O . HIS A 1 108 ? -8.570 -3.477 8.644 1.00 96.75 108 HIS A O 1
ATOM 905 N N . ILE A 1 109 ? -6.682 -4.124 9.694 1.00 96.88 109 ILE A N 1
ATOM 906 C CA . ILE A 1 109 ? -7.320 -4.683 10.888 1.00 96.88 109 ILE A CA 1
ATOM 907 C C . ILE A 1 109 ? -8.023 -3.561 11.655 1.00 96.88 109 ILE A C 1
ATOM 909 O O . ILE A 1 109 ? -9.206 -3.672 11.978 1.00 96.88 109 ILE A O 1
ATOM 913 N N . LEU A 1 110 ? -7.333 -2.440 11.883 1.00 96.00 110 LEU A N 1
ATOM 914 C CA . LEU A 1 110 ? -7.889 -1.299 12.618 1.00 96.00 110 LEU A CA 1
ATOM 915 C C . LEU A 1 110 ? -9.039 -0.626 11.853 1.00 96.00 110 LEU A C 1
ATOM 917 O O . LEU A 1 110 ? -10.069 -0.298 12.445 1.00 96.00 110 LEU A O 1
ATOM 921 N N . VAL A 1 111 ? -8.911 -0.485 10.530 1.00 96.69 111 VAL A N 1
ATOM 922 C CA . VAL A 1 111 ? -9.974 0.046 9.663 1.00 96.69 111 VAL A CA 1
ATOM 923 C C . VAL A 1 111 ? -11.208 -0.850 9.692 1.00 96.69 111 VAL A C 1
ATOM 925 O O . VAL A 1 111 ? -12.316 -0.337 9.836 1.00 96.69 111 VAL A O 1
ATOM 928 N N . LEU A 1 112 ? -11.050 -2.172 9.585 1.00 96.94 112 LEU A N 1
ATOM 929 C CA . LEU A 1 112 ? -12.171 -3.116 9.656 1.00 96.94 112 LEU A CA 1
ATOM 930 C C . LEU A 1 112 ? -12.861 -3.084 11.017 1.00 96.94 112 LEU A C 1
ATOM 932 O O . LEU A 1 112 ? -14.092 -3.033 11.073 1.00 96.94 112 LEU A O 1
ATOM 936 N N . MET A 1 113 ? -12.076 -3.060 12.095 1.00 96.00 113 MET A N 1
ATOM 937 C CA . MET A 1 113 ? -12.578 -2.938 13.461 1.00 96.00 113 MET A CA 1
ATOM 938 C C . MET A 1 113 ? -13.445 -1.680 13.610 1.00 96.00 113 MET A C 1
ATOM 940 O O . MET A 1 113 ? -14.589 -1.764 14.058 1.00 96.00 113 MET A O 1
ATOM 944 N N . HIS A 1 114 ? -12.943 -0.525 13.160 1.00 95.12 114 HIS A N 1
ATOM 945 C CA . HIS A 1 114 ? -13.661 0.748 13.230 1.00 95.12 114 HIS A CA 1
ATOM 946 C C . HIS A 1 114 ? -14.900 0.787 12.320 1.00 95.12 114 HIS A C 1
ATOM 948 O O . HIS A 1 114 ? -15.987 1.167 12.757 1.00 95.12 114 HIS A O 1
ATOM 954 N N . GLN A 1 115 ? -14.754 0.395 11.052 1.00 95.88 115 GLN A N 1
ATOM 955 C CA . GLN A 1 115 ? -15.808 0.501 10.042 1.00 95.88 115 GLN A CA 1
ATOM 956 C C . GLN A 1 115 ? -16.990 -0.427 10.346 1.00 95.88 115 GLN A C 1
ATOM 958 O O . GLN A 1 115 ? -18.143 -0.014 10.211 1.00 95.88 115 GLN A O 1
ATOM 963 N N . ASN A 1 116 ? -16.709 -1.664 10.767 1.00 96.44 116 ASN A N 1
ATOM 964 C CA . ASN A 1 116 ? -17.734 -2.681 11.000 1.00 96.44 116 ASN A CA 1
ATOM 965 C C . ASN A 1 116 ? -18.159 -2.774 12.474 1.00 96.44 116 ASN A C 1
ATOM 967 O O . ASN A 1 116 ? -19.105 -3.497 12.777 1.00 96.44 116 ASN A O 1
ATOM 971 N N . LYS A 1 117 ? -17.498 -2.034 13.378 1.00 96.69 117 LYS A N 1
ATOM 972 C CA . LYS A 1 117 ? -17.742 -2.051 14.833 1.00 96.69 117 LYS A CA 1
ATOM 973 C C . LYS A 1 117 ? -17.654 -3.460 15.430 1.00 96.69 117 LYS A C 1
ATOM 975 O O . LYS A 1 117 ? -18.477 -3.844 16.259 1.00 96.69 117 LYS A O 1
ATOM 980 N N . ILE A 1 118 ? -16.662 -4.216 14.977 1.00 97.75 118 ILE A N 1
ATOM 981 C CA . ILE A 1 118 ? -16.380 -5.585 15.418 1.00 97.75 118 ILE A CA 1
ATOM 982 C C . ILE A 1 118 ? -15.211 -5.597 16.401 1.00 97.75 118 ILE A C 1
ATOM 984 O O . ILE A 1 118 ? -14.488 -4.610 16.531 1.00 97.75 118 ILE A O 1
ATOM 988 N N . SER A 1 119 ? -15.024 -6.704 17.112 1.00 97.62 119 SER A N 1
ATOM 989 C CA . SER A 1 119 ? -13.865 -6.888 17.985 1.00 97.62 119 SER A CA 1
ATOM 990 C C . SER A 1 119 ? -12.561 -6.977 17.186 1.00 97.62 119 SER A C 1
ATOM 992 O O . SER A 1 119 ? -12.556 -7.297 15.996 1.00 97.62 119 SER A O 1
ATOM 994 N N . LEU A 1 120 ? -11.428 -6.749 17.859 1.00 95.88 120 LEU A N 1
ATOM 995 C CA . LEU A 1 120 ? -10.102 -6.908 17.256 1.00 95.88 120 LEU A CA 1
ATOM 996 C C . LEU A 1 120 ? -9.912 -8.316 16.669 1.00 95.88 120 LEU A C 1
ATOM 998 O O . LEU A 1 120 ? -9.434 -8.461 15.549 1.00 95.88 120 LEU A O 1
ATOM 1002 N N . GLN A 1 121 ? -10.341 -9.346 17.402 1.00 96.69 121 GLN A N 1
ATOM 1003 C CA . GLN A 1 121 ? -10.233 -10.737 16.967 1.00 96.69 121 GLN A CA 1
ATOM 1004 C C . GLN A 1 121 ? -11.053 -11.006 15.696 1.00 96.69 121 GLN A C 1
ATOM 1006 O O . GLN A 1 121 ? -10.567 -11.671 14.783 1.00 96.69 121 GLN A O 1
ATOM 1011 N N . GLU A 1 122 ? -12.273 -10.474 15.609 1.00 97.69 122 GLU A N 1
ATOM 1012 C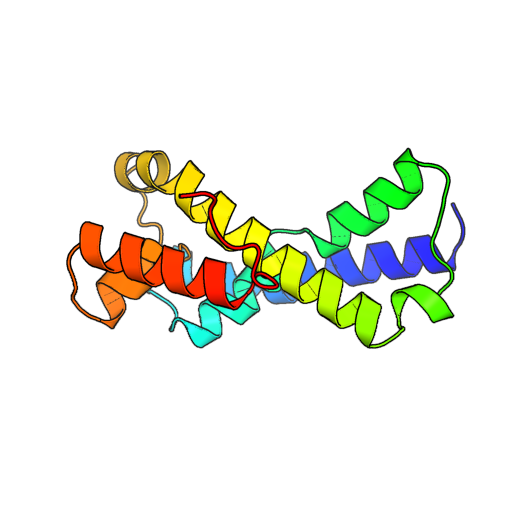 CA . GLU A 1 122 ? -13.095 -10.583 14.398 1.00 97.69 122 GLU A CA 1
ATOM 1013 C C . GLU A 1 122 ? -12.457 -9.821 13.228 1.00 97.69 122 GLU A C 1
ATOM 1015 O O . GLU A 1 122 ? -12.384 -10.345 12.120 1.00 97.69 122 GLU A O 1
ATOM 1020 N N . ALA A 1 123 ? -11.923 -8.618 13.464 1.00 97.19 123 ALA A N 1
ATOM 1021 C CA . ALA A 1 123 ? -11.247 -7.837 12.428 1.00 97.19 123 ALA A CA 1
ATOM 1022 C C . ALA A 1 123 ? -9.991 -8.536 11.886 1.00 97.19 123 ALA A C 1
ATOM 1024 O O . ALA A 1 123 ? -9.741 -8.513 10.679 1.00 97.19 123 ALA A O 1
ATOM 1025 N N . MET A 1 124 ? -9.227 -9.200 12.756 1.00 95.94 124 MET A N 1
ATOM 1026 C CA . MET A 1 124 ? -8.100 -10.049 12.371 1.00 95.94 124 MET A CA 1
ATOM 1027 C C . MET A 1 124 ? -8.566 -11.198 11.464 1.00 95.94 124 MET A C 1
ATOM 1029 O O . MET A 1 124 ? -8.026 -11.369 10.374 1.00 95.94 124 MET A O 1
ATOM 1033 N N . GLN A 1 125 ? -9.621 -11.926 11.844 1.00 95.94 125 GLN A N 1
ATOM 1034 C CA . GLN A 1 125 ? -10.171 -13.020 11.029 1.00 95.94 125 GLN A CA 1
ATOM 1035 C C . GLN A 1 125 ? -10.685 -12.545 9.661 1.00 95.94 125 GLN A C 1
ATOM 1037 O O . GLN A 1 125 ? -10.439 -13.197 8.647 1.00 95.94 125 GLN A O 1
ATOM 1042 N N . GLU A 1 126 ? -11.374 -11.404 9.595 1.00 95.25 126 GLU A N 1
ATOM 1043 C CA . GLU A 1 126 ? -11.811 -10.844 8.309 1.00 95.25 126 GLU A CA 1
ATOM 1044 C C . GLU A 1 126 ? -10.623 -10.387 7.451 1.00 95.25 126 GLU A C 1
ATOM 1046 O O . GLU A 1 126 ? -10.620 -10.583 6.235 1.00 95.25 126 GLU A O 1
ATOM 1051 N N . THR A 1 127 ? -9.577 -9.837 8.069 1.00 94.44 127 THR A N 1
ATOM 1052 C CA . THR A 1 127 ? -8.342 -9.469 7.362 1.00 94.44 127 THR A CA 1
ATOM 1053 C C . THR A 1 127 ? -7.632 -10.702 6.794 1.00 94.44 127 THR A C 1
ATOM 1055 O O . THR A 1 127 ? -7.146 -10.662 5.664 1.00 94.44 127 THR A O 1
ATOM 1058 N N . GLU A 1 128 ? -7.610 -11.814 7.533 1.00 91.69 128 GLU A N 1
ATOM 1059 C CA . GLU A 1 128 ? -7.090 -13.104 7.061 1.00 91.69 128 GLU A CA 1
ATOM 1060 C C . GLU A 1 128 ? -7.887 -13.614 5.850 1.00 91.69 128 GLU A C 1
ATOM 1062 O O . GLU A 1 128 ? -7.303 -13.983 4.831 1.00 91.69 128 GLU A O 1
ATOM 1067 N N . ARG A 1 129 ? -9.224 -13.529 5.883 1.00 92.00 129 ARG A N 1
ATOM 1068 C CA . ARG A 1 129 ? -10.063 -13.883 4.723 1.00 92.00 129 ARG A CA 1
ATOM 1069 C C . ARG A 1 129 ? -9.785 -13.002 3.507 1.00 92.00 129 ARG A C 1
ATOM 1071 O O . ARG A 1 129 ? -9.747 -13.505 2.383 1.00 92.00 129 ARG A O 1
ATOM 1078 N N . LEU A 1 130 ? -9.579 -11.698 3.708 1.00 89.44 130 LEU A N 1
ATOM 1079 C CA . LEU A 1 130 ? -9.200 -10.781 2.629 1.00 89.44 130 LEU A CA 1
ATOM 1080 C C . LEU A 1 130 ? -7.839 -11.155 2.037 1.00 89.44 130 LEU A C 1
ATOM 1082 O O . LEU A 1 130 ? -7.700 -11.185 0.814 1.00 89.44 130 LEU A O 1
ATOM 1086 N N . HIS A 1 131 ? -6.852 -11.470 2.875 1.00 87.56 131 HIS A N 1
ATOM 1087 C CA . HIS A 1 131 ? -5.549 -11.961 2.433 1.00 87.56 131 HIS A CA 1
ATOM 1088 C C . HIS A 1 131 ? -5.687 -13.234 1.587 1.00 87.56 131 HIS A C 1
ATOM 1090 O O . HIS A 1 131 ? -5.188 -13.282 0.462 1.00 87.56 131 HIS A O 1
ATOM 1096 N N . ASP A 1 132 ? -6.435 -14.221 2.075 1.00 84.44 132 ASP A N 1
ATOM 1097 C CA . ASP A 1 132 ? -6.606 -15.509 1.401 1.00 84.44 132 ASP A CA 1
ATOM 1098 C C . ASP A 1 132 ? -7.380 -15.385 0.084 1.00 84.44 132 ASP A C 1
ATOM 1100 O O . ASP A 1 132 ? -7.110 -16.122 -0.862 1.00 84.44 132 ASP A O 1
ATOM 1104 N N . SER A 1 133 ? -8.288 -14.410 -0.021 1.00 83.62 133 SER A N 1
ATOM 1105 C CA . SER A 1 133 ? -8.976 -14.091 -1.280 1.00 83.62 133 SER A CA 1
ATOM 1106 C C . SER A 1 133 ? -8.059 -13.458 -2.336 1.00 83.62 133 SER A C 1
ATOM 1108 O O . SER A 1 133 ? -8.343 -13.545 -3.529 1.00 83.62 133 SER A O 1
ATOM 1110 N N . ASN A 1 134 ? -6.954 -12.831 -1.909 1.00 71.31 134 ASN A N 1
ATOM 1111 C CA . ASN A 1 134 ? -5.933 -12.272 -2.798 1.00 71.31 134 ASN A CA 1
ATOM 1112 C C . ASN A 1 134 ? -4.874 -13.317 -3.199 1.00 71.31 134 A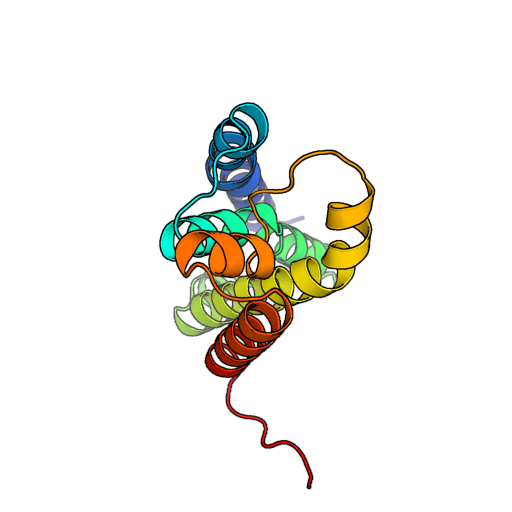SN A C 1
ATOM 1114 O O . ASN A 1 134 ? -4.161 -13.117 -4.184 1.00 71.31 134 ASN A O 1
ATOM 1118 N N . GLY A 1 135 ? -4.754 -14.423 -2.460 1.00 54.53 135 GLY A N 1
ATOM 1119 C CA . GLY A 1 135 ? -3.901 -15.551 -2.817 1.00 54.53 135 GLY A CA 1
ATOM 1120 C C . GLY A 1 135 ? -4.556 -16.450 -3.869 1.00 54.53 135 GLY A C 1
ATOM 1121 O O . GLY A 1 135 ? -5.742 -16.759 -3.803 1.00 54.53 135 GLY A O 1
ATOM 1122 N N . CYS A 1 136 ? -3.779 -16.936 -4.839 1.00 39.72 136 CYS A N 1
ATOM 1123 C CA . CYS A 1 136 ? -4.200 -18.102 -5.615 1.00 39.72 136 CYS A CA 1
ATOM 1124 C C . CYS A 1 136 ? -4.250 -19.291 -4.643 1.00 39.72 136 CYS A C 1
ATOM 1126 O O . CYS A 1 136 ? -3.227 -19.592 -4.035 1.00 39.72 136 CYS A O 1
ATOM 1128 N N . HIS A 1 137 ? -5.422 -19.910 -4.451 1.00 38.28 137 HIS A N 1
ATOM 1129 C CA . HIS A 1 137 ? -5.684 -20.951 -3.449 1.00 38.28 137 HIS A CA 1
ATOM 1130 C C . HIS A 1 137 ? -4.567 -22.006 -3.335 1.00 38.28 137 HIS A C 1
ATOM 1132 O O . HIS A 1 137 ? -4.589 -23.033 -4.015 1.00 38.28 137 HIS A O 1
ATOM 1138 N N . THR A 1 138 ? -3.635 -21.823 -2.403 1.00 34.19 138 THR A N 1
ATOM 1139 C CA . THR A 1 138 ? -2.852 -22.927 -1.859 1.00 34.19 138 THR A CA 1
ATOM 1140 C C . THR A 1 138 ? -3.625 -23.448 -0.659 1.00 34.19 138 THR A C 1
ATOM 1142 O O . THR A 1 138 ? -3.670 -22.845 0.409 1.00 34.19 138 THR A O 1
ATOM 1145 N N . LYS A 1 139 ? -4.328 -24.565 -0.873 1.00 35.69 139 LYS A N 1
ATOM 1146 C CA . LYS A 1 139 ? -4.961 -25.343 0.197 1.00 35.69 139 LYS A CA 1
ATOM 1147 C C . LYS A 1 139 ? -3.972 -25.488 1.362 1.00 35.69 139 LYS A C 1
ATOM 1149 O O . LYS A 1 139 ? -2.856 -25.960 1.141 1.00 35.69 139 LYS A O 1
ATOM 1154 N N . ARG A 1 140 ? -4.385 -25.124 2.584 1.00 35.81 140 ARG A N 1
ATOM 1155 C CA . ARG A 1 140 ? -3.675 -25.543 3.804 1.00 35.81 140 ARG A CA 1
ATOM 1156 C C . ARG A 1 140 ? -3.544 -27.073 3.779 1.00 35.81 140 ARG A C 1
ATOM 1158 O O . ARG A 1 140 ? -4.543 -27.734 3.470 1.00 35.81 140 ARG A O 1
ATOM 1165 N N . PRO A 1 141 ? -2.370 -27.654 4.084 1.00 36.50 141 PRO A N 1
ATOM 1166 C CA . PRO A 1 141 ? -2.327 -29.047 4.491 1.00 36.50 141 PRO A CA 1
ATOM 1167 C C . PRO A 1 141 ? -3.138 -29.180 5.784 1.00 36.50 141 PRO A C 1
ATOM 1169 O O . PRO A 1 141 ? -3.114 -28.276 6.623 1.00 36.50 141 PRO A O 1
ATOM 1172 N N . ALA A 1 142 ? -3.897 -30.270 5.864 1.00 42.53 142 ALA A N 1
ATOM 1173 C CA . ALA A 1 142 ? -4.649 -30.676 7.045 1.00 42.53 142 ALA A CA 1
ATOM 1174 C C . ALA A 1 142 ? -3.744 -30.870 8.269 1.00 42.53 142 ALA A C 1
ATOM 1176 O O . ALA A 1 142 ? -2.560 -31.235 8.069 1.00 42.53 142 ALA A O 1
#

Foldseek 3Di:
DDPVLVVQLVVLVCCLVVLAVVVVVVCLVVLHADALVSLLSRQLRPLSQSNVVSVVCVVVVHDDDPCVCPDPVNVLVSSLVSLLSLQVVLVVCVVVCVPVPRRDRSRQLVNCCVVVVDDSVVSNVVSVVVNCVSDPDPDDDD

Organism: NCBI:txid2728847

Radius of gyration: 16.78 Å; chains: 1; bounding box: 39×45×45 Å

pLDDT: mean 90.24, std 13.55, range [34.19, 98.38]

Secondary structure (DSSP, 8-state):
--HHHHHHHHHHHHHIIIIIIHHHHHHHHHT-PPPHHHHHHHHHHHT-HHHHHHHHHHHTT-PPPHHHHTSHHHHHHHHHHHHHHHHHHHHHHHHHHHHSSS---S-HHHHHHHHHT--HHHHHHHHHHHHHHHS-------

Sequence (142 aa):
MPSEWMERLAKNLFRYTTYGIMEEAPYRLEGRYPSLLRLQFLREYTIAMYVYGDIIEAGTNFMLPKIIIEHPVIMCLRTLLCRIMSIQNDWYTLEKEMADGQFEVCNHILVLMHQNKISLQEAMQETERLHDSNGCHTKRPA

InterPro domains:
  IPR008949 Isoprenoid synthase domain superfamily [G3DSA:1.10.600.10] (1-137)
  IPR008949 Isoprenoid synthase domain superfamily [SSF48576] (4-132)